Protein AF-A0A7C7CKL0-F1 (afdb_monomer)

Secondary structure (DSSP, 8-state):
-HHHHHHHH---HHHHHHHHHHHHHHHHH-HHHHHHHHHHHHHHHHHHHHHHTT---GGGSSTTHHHHHHHHHH-TT--HHHHHHHHHHHHHTGGGT--HHHHHHHHHHHHHHHHH---

Radius of gyration: 14.07 Å; Cα contacts (8 Å, |Δi|>4): 111; chains: 1; bounding box: 32×28×36 Å

Mean predicted aligned error: 3.49 Å

Foldseek 3Di:
DLVLLVLLQDPPPVSLVVNLVVLLVCCVVPVPVSLVSLVVVLLLLVLLVCVLVVHDRVCCVDPNVVVSVVLSVVQVQAPSVQLNVLSVVLNVVSVVVDPSSVSSVVSSVSNNVRSNHDD

pLDDT: mean 92.39, std 6.94, range [46.97, 97.62]

Structure (mmCIF, N/CA/C/O backbone):
data_AF-A0A7C7CKL0-F1
#
_entry.id   AF-A0A7C7CKL0-F1
#
loop_
_atom_site.group_PDB
_atom_site.id
_atom_site.type_symbol
_atom_site.label_atom_id
_atom_site.label_alt_id
_atom_site.label_comp_id
_atom_site.label_asym_id
_atom_site.label_entity_id
_atom_site.label_seq_id
_atom_site.pdbx_PDB_ins_code
_atom_site.Cartn_x
_atom_site.Cartn_y
_atom_site.Cartn_z
_atom_site.occupancy
_atom_site.B_iso_or_equiv
_atom_site.auth_seq_id
_atom_site.auth_comp_id
_atom_site.auth_asym_id
_atom_site.auth_atom_id
_atom_site.pdbx_PDB_model_num
ATOM 1 N N . MET A 1 1 ? 2.194 10.132 1.134 1.00 82.75 1 MET A N 1
ATOM 2 C CA . MET A 1 1 ? 1.595 8.994 1.872 1.00 82.75 1 MET A CA 1
ATOM 3 C C . MET A 1 1 ? 0.082 8.929 1.676 1.00 82.75 1 MET A C 1
ATOM 5 O O . MET A 1 1 ? -0.350 7.979 1.048 1.00 82.75 1 MET A O 1
ATOM 9 N N . LYS A 1 2 ? -0.721 9.910 2.125 1.00 85.06 2 LYS A N 1
ATOM 10 C CA . LYS A 1 2 ? -2.194 9.883 1.962 1.00 85.06 2 LYS A CA 1
ATOM 11 C C . LYS A 1 2 ? -2.640 9.681 0.504 1.00 85.06 2 LYS A C 1
ATOM 13 O O . LYS A 1 2 ? -3.337 8.717 0.220 1.00 85.06 2 LYS A O 1
ATOM 18 N N . ASP A 1 3 ? -2.145 10.506 -0.413 1.00 88.19 3 ASP A N 1
ATOM 19 C CA . ASP A 1 3 ? -2.507 10.429 -1.840 1.00 88.19 3 ASP A CA 1
ATOM 20 C C . ASP A 1 3 ? -2.119 9.082 -2.470 1.00 88.19 3 ASP A C 1
ATOM 22 O O . ASP A 1 3 ? -2.802 8.545 -3.338 1.00 88.19 3 ASP A O 1
ATOM 26 N N . GLN A 1 4 ? -1.021 8.493 -1.990 1.00 90.88 4 GLN A N 1
ATOM 27 C CA . GLN A 1 4 ? -0.570 7.180 -2.431 1.00 90.88 4 GLN A CA 1
ATOM 28 C C . GLN A 1 4 ? -1.524 6.082 -1.950 1.00 90.88 4 GLN A C 1
ATOM 30 O O . GLN A 1 4 ? -1.899 5.216 -2.735 1.00 90.88 4 GLN A O 1
ATOM 35 N N . VAL A 1 5 ? -1.958 6.136 -0.688 1.00 92.00 5 VAL A N 1
ATOM 36 C CA . VAL A 1 5 ? -2.979 5.222 -0.162 1.00 92.00 5 VAL A CA 1
ATOM 37 C C . VAL A 1 5 ? -4.252 5.360 -0.985 1.00 92.00 5 VAL A C 1
ATOM 39 O O . VAL A 1 5 ? -4.753 4.355 -1.474 1.00 92.00 5 VAL A O 1
ATOM 42 N N . GLU A 1 6 ? -4.728 6.584 -1.223 1.00 90.81 6 GLU A N 1
ATOM 43 C CA . GLU A 1 6 ? -5.905 6.841 -2.061 1.00 90.81 6 GLU A CA 1
ATOM 44 C C . GLU A 1 6 ? -5.762 6.222 -3.458 1.00 90.81 6 GLU A C 1
ATOM 46 O O . GLU A 1 6 ? -6.679 5.545 -3.915 1.00 90.81 6 GLU A O 1
ATOM 51 N N . SER A 1 7 ? -4.597 6.354 -4.100 1.00 90.75 7 SER A N 1
ATOM 52 C CA . SER A 1 7 ? -4.348 5.769 -5.426 1.00 90.75 7 SER A CA 1
ATOM 53 C C . SER A 1 7 ? -4.390 4.235 -5.460 1.00 90.75 7 SER A C 1
ATOM 55 O O . SER A 1 7 ? -4.749 3.655 -6.482 1.00 90.75 7 SER A O 1
ATOM 57 N N . VAL A 1 8 ? -4.047 3.579 -4.346 1.00 91.19 8 VAL A N 1
ATOM 58 C CA . VAL A 1 8 ? -4.026 2.114 -4.215 1.00 91.19 8 VAL A CA 1
ATOM 59 C C . VAL A 1 8 ? -5.407 1.575 -3.834 1.00 91.19 8 VAL A C 1
ATOM 61 O O . VAL A 1 8 ? -5.823 0.515 -4.308 1.00 91.19 8 VAL A O 1
ATOM 64 N N . VAL A 1 9 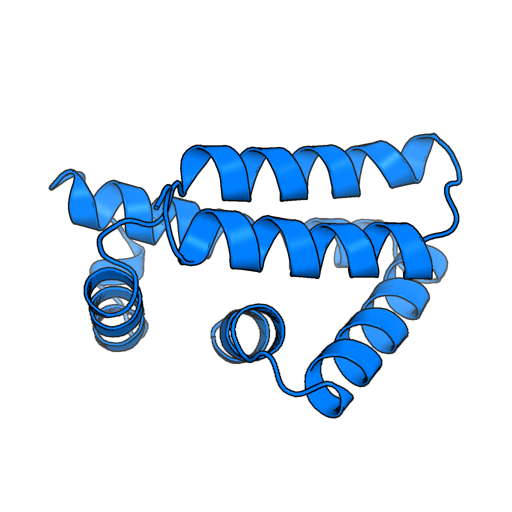? -6.135 2.299 -2.978 1.00 88.81 9 VAL A N 1
ATOM 65 C CA . VAL A 1 9 ? -7.437 1.851 -2.465 1.00 88.81 9 VAL A CA 1
ATOM 66 C C . VAL A 1 9 ? -8.607 2.237 -3.372 1.00 88.81 9 VAL A C 1
ATOM 68 O O . VAL A 1 9 ? -9.643 1.577 -3.337 1.00 88.81 9 VAL A O 1
ATOM 71 N N . ASN A 1 10 ? -8.457 3.271 -4.201 1.00 85.25 10 ASN A N 1
ATOM 72 C CA . ASN A 1 10 ? -9.452 3.646 -5.198 1.00 85.25 10 ASN A CA 1
ATOM 73 C C . ASN A 1 10 ? -9.405 2.664 -6.374 1.00 85.25 10 ASN A C 1
ATOM 75 O O . ASN A 1 10 ? -8.355 2.486 -6.973 1.00 85.25 10 ASN A O 1
ATOM 79 N N . THR A 1 11 ? -10.535 2.045 -6.716 1.00 80.62 11 THR A N 1
ATOM 80 C CA . THR A 1 11 ? -10.639 1.053 -7.805 1.00 80.62 11 THR A CA 1
ATOM 81 C C . THR A 1 11 ? -10.838 1.671 -9.192 1.00 80.62 11 THR A C 1
ATOM 83 O O . THR A 1 11 ? -11.038 0.948 -10.169 1.00 80.62 11 THR A O 1
ATOM 86 N N . ASP A 1 12 ? -10.773 2.999 -9.308 1.00 87.44 12 ASP A N 1
ATOM 87 C CA . ASP A 1 12 ? -10.794 3.692 -10.593 1.00 87.44 12 ASP A CA 1
ATOM 88 C C . ASP A 1 12 ? -9.614 3.265 -11.489 1.00 87.44 12 ASP A C 1
ATOM 90 O O . ASP A 1 12 ? -8.437 3.440 -11.159 1.00 87.44 12 ASP A O 1
ATOM 94 N N . GLY A 1 13 ? -9.933 2.736 -12.674 1.00 83.06 13 GLY A N 1
ATOM 95 C CA . GLY A 1 13 ? -8.937 2.196 -13.602 1.00 83.06 13 GLY A CA 1
ATOM 96 C C . GLY A 1 13 ? -7.931 3.236 -14.107 1.00 83.06 13 GLY A C 1
ATOM 97 O O . GLY A 1 13 ? -6.783 2.890 -14.400 1.00 83.06 13 GLY A O 1
ATOM 98 N N . ASN A 1 14 ? -8.311 4.518 -14.178 1.00 89.06 14 ASN A N 1
ATOM 99 C CA . ASN A 1 14 ? -7.374 5.579 -14.551 1.00 89.06 14 ASN A CA 1
ATOM 100 C C . ASN A 1 14 ? -6.349 5.840 -13.445 1.00 89.06 14 ASN A C 1
ATOM 102 O O . ASN A 1 14 ? -5.156 5.942 -13.741 1.00 89.06 14 ASN A O 1
ATOM 106 N N 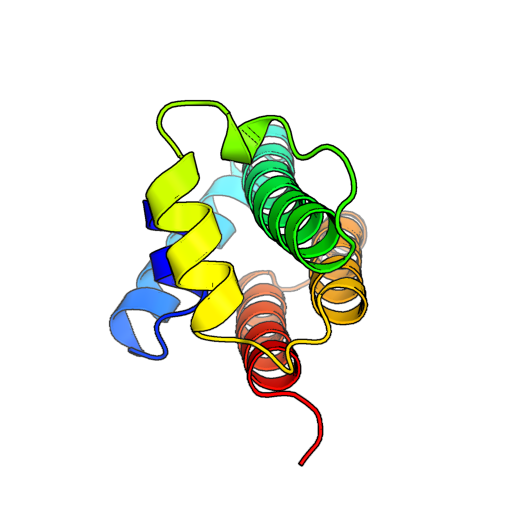. SER A 1 15 ? -6.798 5.882 -12.192 1.00 88.50 15 SER A N 1
ATOM 107 C CA . SER A 1 15 ? -5.950 6.019 -11.006 1.00 88.50 15 SER A CA 1
ATOM 108 C C . SER A 1 15 ? -4.916 4.893 -10.927 1.00 88.50 15 SER A C 1
ATOM 110 O O . SER A 1 15 ? -3.719 5.158 -10.799 1.00 88.50 15 SER A O 1
ATOM 112 N N . TRP A 1 16 ? -5.343 3.644 -11.132 1.00 94.94 16 TRP A N 1
ATOM 113 C CA . TRP A 1 16 ? -4.433 2.493 -11.158 1.00 94.94 16 TRP A CA 1
ATOM 114 C C . TRP A 1 16 ? -3.424 2.563 -12.289 1.00 94.94 16 TRP A C 1
ATOM 116 O O . TRP A 1 16 ? -2.232 2.355 -12.071 1.00 94.94 16 TRP A O 1
ATOM 126 N N . ARG A 1 17 ? -3.869 2.911 -13.498 1.00 94.56 17 ARG A N 1
ATOM 127 C CA . ARG A 1 17 ? -2.968 3.042 -14.644 1.00 94.56 17 ARG A CA 1
ATOM 128 C C . ARG A 1 17 ? -1.893 4.103 -14.399 1.00 94.56 17 ARG A C 1
ATOM 130 O O . ARG A 1 17 ? -0.732 3.875 -14.733 1.00 94.56 17 ARG A O 1
ATOM 137 N N . LEU A 1 18 ? -2.256 5.246 -13.812 1.00 93.94 18 LEU A N 1
ATOM 138 C CA . LEU A 1 18 ? -1.300 6.300 -13.461 1.00 93.94 18 LEU A CA 1
ATOM 139 C C . LEU A 1 18 ? -0.303 5.825 -12.401 1.00 93.94 18 LEU A C 1
ATOM 141 O O . LEU A 1 18 ? 0.902 6.013 -12.580 1.00 93.94 18 LEU A O 1
ATOM 145 N N . TYR A 1 19 ? -0.786 5.160 -11.349 1.00 95.50 19 TYR A N 1
ATOM 146 C CA . TYR A 1 19 ? 0.062 4.588 -10.306 1.00 95.50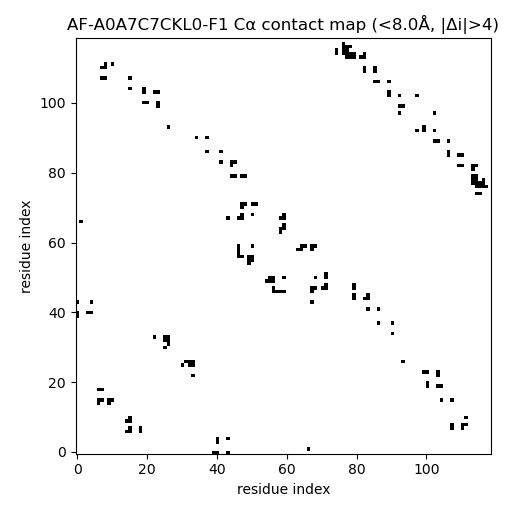 19 TYR A CA 1
ATOM 147 C C . TYR A 1 19 ? 1.054 3.567 -10.878 1.00 95.50 19 TYR A C 1
ATOM 149 O O . TYR A 1 19 ? 2.262 3.701 -10.678 1.00 95.50 19 TYR A O 1
ATOM 157 N N . ILE A 1 20 ? 0.566 2.595 -11.657 1.00 96.19 20 ILE A N 1
ATOM 158 C CA . ILE A 1 20 ? 1.380 1.540 -12.275 1.00 96.19 20 ILE A CA 1
ATOM 159 C C . ILE A 1 20 ? 2.447 2.147 -13.185 1.00 96.19 20 ILE A C 1
ATOM 161 O O . ILE A 1 20 ? 3.615 1.767 -13.093 1.00 96.19 20 ILE A O 1
ATOM 165 N N . ASN A 1 21 ? 2.078 3.104 -14.041 1.00 95.62 21 ASN A N 1
ATOM 166 C CA . ASN A 1 21 ? 3.020 3.755 -14.949 1.00 95.62 21 ASN A CA 1
ATOM 167 C C . ASN A 1 21 ? 4.097 4.537 -14.190 1.00 95.62 21 ASN A C 1
ATOM 169 O O . ASN A 1 21 ? 5.275 4.450 -14.538 1.00 95.62 21 ASN A O 1
ATOM 173 N N . ASN A 1 22 ? 3.710 5.276 -13.146 1.00 96.06 22 ASN A N 1
ATOM 174 C CA . ASN A 1 22 ? 4.654 6.032 -12.333 1.00 96.06 22 ASN A CA 1
ATOM 175 C C . ASN A 1 22 ? 5.625 5.102 -11.596 1.00 96.06 22 ASN A C 1
ATOM 177 O O . ASN A 1 22 ? 6.835 5.239 -11.744 1.00 96.06 22 ASN A O 1
ATOM 181 N N . MET A 1 23 ? 5.110 4.106 -10.877 1.00 96.50 23 MET A N 1
ATOM 182 C CA . MET A 1 23 ? 5.927 3.153 -10.122 1.00 96.50 23 MET A CA 1
ATOM 183 C C . MET A 1 23 ? 6.825 2.306 -11.040 1.00 96.50 23 MET A C 1
ATOM 185 O O . MET A 1 23 ? 7.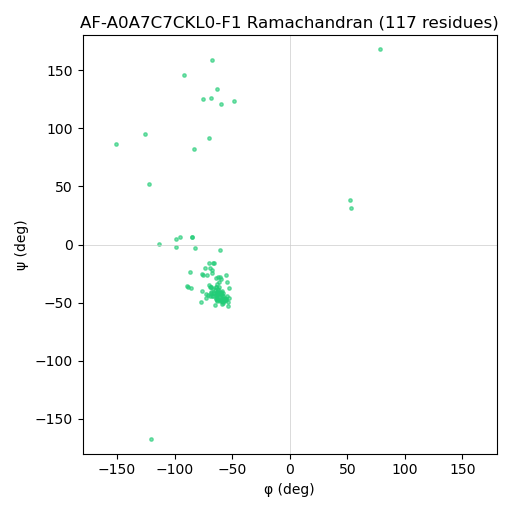986 2.069 -10.717 1.00 96.50 23 MET A O 1
ATOM 189 N N . SER A 1 24 ? 6.345 1.931 -12.232 1.00 95.50 24 SER A N 1
ATOM 190 C CA . SER A 1 24 ? 7.148 1.230 -13.252 1.00 95.50 24 SER A CA 1
ATOM 191 C C . SER A 1 24 ? 8.261 2.091 -13.852 1.00 95.50 24 SER A C 1
ATOM 193 O O . SER A 1 24 ? 9.241 1.557 -14.371 1.00 95.50 24 SER A O 1
ATOM 195 N N . ARG A 1 25 ? 8.113 3.420 -13.826 1.00 95.44 25 ARG A N 1
ATOM 196 C CA . ARG A 1 25 ? 9.187 4.348 -14.187 1.00 95.44 25 ARG A CA 1
ATOM 197 C C . ARG A 1 25 ? 10.193 4.457 -13.045 1.00 95.44 25 ARG A C 1
ATOM 199 O O . ARG A 1 25 ? 11.379 4.276 -13.300 1.00 95.44 25 ARG A O 1
ATOM 206 N N . ILE A 1 26 ? 9.713 4.683 -11.818 1.00 96.25 26 ILE A N 1
ATOM 207 C CA . ILE A 1 26 ? 10.559 4.857 -10.626 1.00 96.25 26 ILE A CA 1
ATOM 208 C C . ILE A 1 26 ? 11.447 3.632 -10.421 1.00 96.25 26 ILE A C 1
ATOM 210 O O . ILE A 1 26 ? 12.655 3.786 -10.354 1.00 96.25 26 ILE A O 1
ATOM 214 N N . VAL A 1 27 ? 10.902 2.412 -10.463 1.00 94.75 27 VAL A N 1
ATOM 215 C CA . VAL A 1 27 ? 11.691 1.177 -10.265 1.00 94.75 27 VAL A CA 1
ATOM 216 C C . VAL A 1 27 ? 12.883 1.039 -11.223 1.00 94.75 27 VAL A C 1
ATOM 218 O O . VAL A 1 27 ? 13.856 0.367 -10.899 1.00 94.75 27 VAL A O 1
ATOM 221 N N . ARG A 1 28 ? 12.824 1.665 -12.408 1.00 91.81 28 ARG A N 1
ATOM 222 C CA . ARG A 1 28 ? 13.909 1.646 -13.401 1.00 91.81 28 ARG A CA 1
ATOM 223 C C . ARG A 1 28 ? 14.907 2.781 -13.210 1.00 91.81 28 ARG A C 1
ATOM 225 O O . ARG A 1 28 ? 16.078 2.594 -13.515 1.00 91.81 28 ARG A O 1
ATOM 232 N N . SER A 1 29 ? 14.439 3.959 -12.801 1.00 95.19 29 SER A N 1
ATOM 233 C CA . SER A 1 29 ? 15.281 5.150 -12.655 1.00 95.19 29 SER A CA 1
ATOM 234 C C . SER A 1 29 ? 15.925 5.258 -11.277 1.00 95.19 29 SER A C 1
ATOM 236 O O . SER A 1 29 ? 17.051 5.727 -11.175 1.00 95.19 29 SER A O 1
ATOM 238 N N . ASP A 1 30 ? 15.197 4.850 -10.241 1.00 96.75 30 ASP A N 1
ATOM 239 C CA . ASP A 1 30 ? 15.567 4.956 -8.834 1.00 96.75 30 ASP A CA 1
ATOM 240 C C . ASP A 1 30 ? 14.914 3.805 -8.028 1.00 96.75 30 ASP A C 1
ATOM 242 O O . ASP A 1 30 ? 13.800 3.931 -7.503 1.00 96.75 30 ASP A O 1
ATOM 246 N N . PRO A 1 31 ? 15.572 2.632 -7.971 1.00 94.56 31 PRO A N 1
ATOM 247 C CA . PRO A 1 31 ? 15.083 1.478 -7.219 1.00 94.56 31 PRO A CA 1
ATOM 248 C C . PRO A 1 31 ? 14.902 1.746 -5.719 1.00 94.56 31 PRO A C 1
ATOM 250 O O . PRO A 1 31 ? 14.041 1.122 -5.092 1.00 94.56 31 PRO A O 1
ATOM 253 N N . ASP A 1 32 ? 15.693 2.650 -5.140 1.00 96.31 32 ASP A N 1
ATOM 254 C CA . ASP A 1 32 ? 15.622 2.969 -3.716 1.00 96.31 32 ASP A CA 1
ATOM 255 C C . ASP A 1 32 ? 14.411 3.856 -3.420 1.00 96.31 32 ASP A C 1
ATOM 257 O O . ASP A 1 32 ? 13.684 3.574 -2.465 1.00 96.31 32 ASP A O 1
ATOM 261 N N . ASP A 1 33 ? 14.103 4.838 -4.279 1.00 96.94 33 ASP A N 1
ATOM 262 C CA . ASP A 1 33 ? 12.839 5.580 -4.183 1.00 96.94 33 ASP A CA 1
ATOM 263 C C . ASP A 1 33 ? 11.640 4.645 -4.371 1.00 96.94 33 ASP A C 1
ATOM 265 O O . ASP A 1 33 ? 10.693 4.698 -3.593 1.00 96.94 33 ASP A O 1
ATOM 269 N N . PHE A 1 34 ? 11.683 3.698 -5.316 1.00 96.56 34 PHE A N 1
ATOM 270 C CA . PHE A 1 34 ? 10.597 2.720 -5.466 1.00 96.56 34 PHE A CA 1
ATOM 271 C C . PHE A 1 34 ? 10.337 1.939 -4.167 1.00 96.56 34 PHE A C 1
ATOM 273 O O . PHE A 1 34 ? 9.188 1.828 -3.726 1.00 96.56 34 PHE A O 1
ATOM 280 N N . LYS A 1 35 ? 11.401 1.424 -3.535 1.00 96.56 35 LYS A N 1
ATOM 281 C CA . LYS A 1 35 ? 11.310 0.724 -2.244 1.00 96.56 35 LYS A CA 1
ATOM 282 C C . LYS A 1 35 ? 10.790 1.649 -1.153 1.00 96.56 35 LYS A C 1
ATOM 284 O O . LYS A 1 35 ? 9.917 1.250 -0.386 1.00 96.56 35 LYS A O 1
ATOM 289 N N . PHE A 1 36 ? 11.272 2.888 -1.106 1.00 96.81 36 PHE A N 1
ATOM 290 C CA . PHE A 1 36 ? 10.824 3.885 -0.143 1.00 96.81 36 PHE A CA 1
ATOM 291 C C . PHE A 1 36 ? 9.330 4.203 -0.293 1.00 96.81 36 PHE A C 1
ATOM 293 O O . PHE A 1 36 ? 8.601 4.202 0.699 1.00 96.81 36 PHE A O 1
ATOM 300 N N . GLN A 1 37 ? 8.835 4.384 -1.520 1.00 96.94 37 GLN A N 1
ATOM 301 C CA . GLN A 1 37 ? 7.410 4.582 -1.788 1.00 96.94 37 GLN A CA 1
ATOM 302 C C . GLN A 1 37 ? 6.575 3.396 -1.285 1.00 96.94 37 GLN A C 1
ATOM 304 O O . GLN A 1 37 ? 5.525 3.605 -0.676 1.00 96.94 37 GLN A O 1
ATOM 309 N N . LEU A 1 38 ? 7.015 2.155 -1.506 1.00 97.00 38 LEU A N 1
ATOM 310 C CA . LEU A 1 38 ? 6.313 0.978 -0.984 1.00 97.00 38 LEU A CA 1
ATOM 311 C C . LEU A 1 38 ? 6.403 0.877 0.545 1.00 97.00 38 LEU A C 1
ATOM 313 O O . LEU A 1 38 ? 5.405 0.563 1.189 1.00 97.00 38 LEU A O 1
ATOM 317 N N . PHE A 1 39 ? 7.531 1.252 1.145 1.00 96.50 39 PHE A N 1
ATOM 318 C CA . PHE A 1 39 ? 7.690 1.310 2.597 1.00 96.50 39 PHE A CA 1
ATOM 319 C C . PHE A 1 39 ? 6.736 2.319 3.260 1.00 96.50 39 PHE A C 1
ATOM 321 O O . PHE A 1 39 ? 6.169 2.040 4.320 1.00 96.50 39 PHE A O 1
ATOM 328 N N . LEU A 1 40 ? 6.491 3.479 2.638 1.00 95.94 40 LEU A N 1
ATOM 329 C CA . LEU A 1 40 ? 5.491 4.440 3.125 1.00 95.94 40 LEU A CA 1
ATOM 330 C C . LEU A 1 40 ? 4.078 3.840 3.120 1.00 95.94 40 LEU A C 1
ATOM 332 O O . LEU A 1 40 ? 3.309 4.059 4.061 1.00 95.94 40 LEU A O 1
ATOM 336 N N . LEU A 1 41 ? 3.749 3.060 2.090 1.00 96.19 41 LEU A N 1
ATOM 337 C CA . LEU A 1 41 ? 2.477 2.353 1.987 1.00 96.19 41 LEU A CA 1
ATOM 338 C C . LEU A 1 41 ? 2.352 1.255 3.061 1.00 96.19 41 LEU A C 1
ATOM 340 O O . LEU A 1 41 ? 1.330 1.179 3.742 1.00 96.19 41 LEU A O 1
ATOM 344 N N . GLN A 1 42 ? 3.403 0.460 3.285 1.00 96.69 42 GLN A N 1
ATOM 345 C CA . GLN A 1 42 ? 3.449 -0.526 4.377 1.00 96.69 42 GLN A CA 1
ATOM 346 C C . GLN A 1 42 ? 3.287 0.132 5.744 1.00 96.69 42 GLN A C 1
ATOM 348 O O . GLN A 1 42 ? 2.510 -0.339 6.574 1.00 96.69 42 GLN A O 1
ATOM 353 N N . THR A 1 43 ? 3.972 1.258 5.959 1.00 96.44 43 THR A N 1
ATOM 354 C CA . THR A 1 43 ? 3.874 2.040 7.194 1.00 96.44 43 THR A CA 1
ATOM 355 C C . THR A 1 43 ? 2.423 2.432 7.449 1.00 96.44 43 THR A C 1
ATOM 357 O O . THR A 1 43 ? 1.921 2.227 8.550 1.00 96.44 43 THR A O 1
ATOM 360 N N . TRP A 1 44 ? 1.697 2.918 6.440 1.00 96.69 44 TRP A N 1
ATOM 361 C CA . TRP A 1 44 ? 0.279 3.241 6.595 1.00 96.69 44 TRP A CA 1
ATOM 362 C C . TRP A 1 44 ? -0.561 2.044 7.074 1.00 96.69 44 TRP A C 1
ATOM 364 O O . TRP A 1 44 ? -1.322 2.154 8.045 1.00 96.69 44 TRP A O 1
ATOM 374 N N . PHE A 1 45 ? -0.405 0.881 6.436 1.00 95.94 45 PHE A N 1
ATOM 375 C CA . PHE A 1 45 ? -1.157 -0.323 6.803 1.00 95.94 45 PHE A CA 1
ATOM 376 C C . PHE A 1 45 ? -0.771 -0.855 8.187 1.00 95.94 45 PHE A C 1
ATOM 378 O O . PHE A 1 45 ? -1.647 -1.228 8.968 1.00 95.94 45 PHE A O 1
ATOM 385 N N . GLN A 1 46 ? 0.511 -0.804 8.549 1.00 96.25 46 GLN A N 1
ATOM 386 C CA . GLN A 1 46 ? 0.991 -1.174 9.879 1.00 96.25 46 GLN A CA 1
ATOM 387 C C . GLN A 1 46 ? 0.400 -0.270 10.970 1.00 96.25 46 GLN A C 1
ATOM 389 O O . GLN A 1 46 ? 0.009 -0.745 12.036 1.00 96.25 46 GLN A O 1
ATOM 394 N N . GLN A 1 47 ? 0.322 1.035 10.716 1.00 95.94 47 GLN A N 1
ATOM 395 C CA . GLN A 1 47 ? -0.232 2.003 11.665 1.00 95.94 47 GLN A CA 1
ATOM 396 C C . GLN A 1 47 ? -1.743 1.817 11.819 1.00 95.94 47 GLN A C 1
ATOM 398 O O . GLN A 1 47 ? -2.258 1.869 12.933 1.00 95.94 47 GLN A O 1
ATOM 403 N N . SER A 1 48 ? -2.434 1.485 10.728 1.00 95.50 48 SER A N 1
ATOM 404 C CA . SER A 1 48 ? -3.848 1.094 10.756 1.00 95.50 48 SER A CA 1
ATOM 405 C C . SER A 1 48 ? -4.063 -0.180 11.581 1.00 95.50 48 SER A C 1
ATOM 407 O O . SER A 1 48 ? -4.987 -0.254 12.388 1.00 95.50 48 SER A O 1
ATOM 409 N N . PHE A 1 49 ? -3.183 -1.176 11.432 1.00 95.75 49 PHE A N 1
ATOM 410 C CA . PHE A 1 49 ? -3.229 -2.411 12.217 1.00 95.75 49 PHE A CA 1
ATOM 411 C C . PHE A 1 49 ? -3.020 -2.137 13.708 1.00 95.75 49 PHE A C 1
ATOM 413 O O . PHE A 1 49 ? -3.820 -2.582 14.528 1.00 95.75 49 PHE A O 1
ATOM 420 N N . ARG A 1 50 ? -1.991 -1.355 14.060 1.00 95.50 50 ARG A N 1
ATOM 421 C CA . ARG A 1 50 ? -1.726 -0.944 15.446 1.00 95.50 50 ARG A CA 1
ATOM 422 C C . ARG A 1 50 ? -2.935 -0.245 16.060 1.00 95.50 50 ARG A C 1
ATOM 424 O O . ARG A 1 50 ? -3.367 -0.638 17.141 1.00 95.50 50 ARG A O 1
ATOM 431 N N . LEU A 1 51 ? -3.533 0.695 15.324 1.00 94.56 51 LEU A N 1
ATOM 432 C CA . LEU A 1 51 ? -4.727 1.415 15.758 1.00 94.56 51 LEU A CA 1
ATOM 433 C C . LEU A 1 51 ? -5.902 0.465 16.056 1.00 94.56 51 LEU A C 1
ATOM 435 O O . LEU A 1 51 ? -6.561 0.632 17.078 1.00 94.56 51 LEU A O 1
ATOM 439 N N . ARG A 1 52 ? -6.141 -0.566 15.227 1.00 93.44 52 ARG A N 1
ATOM 440 C CA . ARG A 1 52 ? -7.191 -1.581 15.483 1.00 93.44 52 ARG A CA 1
ATOM 441 C C . ARG A 1 52 ? -6.939 -2.412 16.731 1.00 93.44 52 ARG A C 1
ATOM 443 O O . ARG A 1 52 ? -7.884 -2.787 17.415 1.00 93.44 52 ARG A O 1
ATOM 450 N N . GLN A 1 53 ? -5.678 -2.725 16.999 1.00 94.38 53 GLN A N 1
ATOM 451 C CA . GLN A 1 53 ? -5.276 -3.564 18.125 1.00 94.38 53 GLN A CA 1
ATOM 452 C C . GLN A 1 53 ? -5.126 -2.772 19.432 1.00 94.38 53 GLN A C 1
ATOM 454 O O . GLN A 1 53 ? -4.660 -3.326 20.423 1.00 94.38 53 GLN A O 1
ATOM 459 N N . ASN A 1 54 ? -5.495 -1.483 19.450 1.00 92.44 54 ASN A N 1
ATOM 460 C CA . ASN A 1 54 ? -5.235 -0.563 20.565 1.00 92.44 54 ASN A CA 1
ATOM 461 C C . ASN A 1 54 ? -3.749 -0.529 20.974 1.00 92.44 54 ASN A C 1
ATOM 463 O O . ASN A 1 54 ? -3.410 -0.335 22.140 1.00 92.44 54 ASN A O 1
ATOM 467 N N . ILE A 1 55 ? -2.858 -0.731 20.002 1.00 94.81 55 ILE A N 1
ATOM 468 C CA . ILE A 1 55 ? -1.414 -0.578 20.154 1.00 94.81 55 ILE A CA 1
ATOM 469 C C . ILE A 1 55 ? -1.061 0.857 19.776 1.00 94.81 55 ILE A C 1
ATOM 471 O O . ILE A 1 55 ? -1.656 1.428 18.860 1.00 94.81 55 ILE A O 1
ATOM 475 N N . ASP A 1 56 ? -0.059 1.420 20.452 1.00 92.81 56 ASP A N 1
ATOM 476 C CA . ASP A 1 56 ? 0.471 2.740 20.126 1.00 92.81 56 ASP A CA 1
ATOM 477 C C . ASP A 1 56 ? 0.750 2.882 18.618 1.00 92.81 56 ASP A C 1
ATOM 479 O O . ASP A 1 56 ? 1.482 2.087 18.017 1.00 92.81 56 ASP A O 1
ATOM 483 N N . ALA A 1 57 ? 0.133 3.887 18.003 1.00 92.38 57 ALA A N 1
ATOM 484 C CA . ALA A 1 57 ? 0.222 4.183 16.581 1.00 92.38 57 ALA A CA 1
ATOM 485 C C . ALA A 1 57 ? 0.657 5.646 16.427 1.00 92.38 57 ALA A C 1
ATOM 487 O O . ALA A 1 57 ? -0.194 6.535 16.458 1.00 92.38 57 ALA A O 1
ATOM 488 N N . PRO A 1 58 ? 1.961 5.930 16.266 1.00 91.06 58 PRO A N 1
ATOM 489 C CA . PRO A 1 58 ? 2.467 7.300 16.173 1.00 91.06 58 PRO A CA 1
ATOM 490 C C . PRO A 1 58 ? 1.802 8.153 15.082 1.00 91.06 58 PRO A C 1
ATOM 492 O O . PRO A 1 58 ? 1.604 9.353 15.270 1.00 91.06 58 PRO A O 1
ATOM 495 N N . LEU A 1 59 ? 1.384 7.551 13.958 1.00 88.38 59 LEU A N 1
ATOM 496 C CA . LEU A 1 59 ? 0.638 8.284 12.922 1.00 88.38 59 LEU A CA 1
ATOM 497 C C . LEU A 1 59 ? -0.793 8.661 13.346 1.00 88.38 59 LEU A C 1
ATOM 499 O O . LEU A 1 59 ? -1.402 9.534 12.736 1.00 88.38 59 LEU A O 1
ATOM 503 N N . ALA A 1 60 ? -1.326 8.048 14.404 1.00 84.12 60 ALA A N 1
ATOM 504 C CA . ALA A 1 60 ? -2.604 8.415 15.009 1.00 84.12 60 ALA A CA 1
ATOM 505 C C . ALA A 1 60 ? -2.500 9.607 15.981 1.00 84.12 60 ALA A C 1
ATOM 507 O O . ALA A 1 60 ? -3.516 10.041 16.515 1.00 84.12 60 ALA A O 1
ATOM 508 N N . GLN A 1 61 ? -1.296 10.133 16.222 1.00 81.31 61 GLN A N 1
ATOM 509 C CA . GLN A 1 61 ? -1.039 11.239 17.157 1.00 81.31 61 GLN A CA 1
ATOM 510 C C . GLN A 1 61 ? -0.570 12.519 16.452 1.00 81.31 61 GLN A C 1
ATOM 512 O O . GLN A 1 61 ? -0.295 13.524 17.101 1.00 81.31 61 GLN A O 1
ATOM 517 N N . ASN A 1 62 ? -0.464 12.493 15.123 1.00 79.69 62 ASN A N 1
ATOM 518 C CA . ASN A 1 62 ? 0.012 13.611 14.314 1.00 79.69 62 ASN A CA 1
ATOM 519 C C . ASN A 1 62 ? -1.056 14.062 13.300 1.00 79.69 62 ASN A C 1
ATOM 521 O O . ASN A 1 62 ? -2.215 13.653 13.372 1.00 79.69 62 ASN A O 1
ATOM 525 N N . GLY A 1 63 ? -0.670 14.895 12.328 1.00 83.81 63 GLY A N 1
ATOM 526 C CA . GLY A 1 63 ? -1.574 15.411 11.292 1.00 83.81 63 GLY A CA 1
ATOM 527 C C . GLY A 1 63 ? -2.241 14.355 10.393 1.00 83.81 63 GLY A C 1
ATOM 528 O O . GLY A 1 63 ? -3.071 14.715 9.565 1.00 83.81 63 GLY A O 1
ATOM 529 N N . LEU A 1 64 ? -1.908 13.066 10.532 1.00 89.69 64 LEU A N 1
ATOM 530 C CA . LEU A 1 64 ? -2.523 11.957 9.795 1.00 89.69 64 LEU A CA 1
ATOM 531 C C . LEU A 1 64 ? -3.603 11.213 10.595 1.00 89.69 64 LEU A C 1
ATOM 533 O O . LEU A 1 64 ? -4.240 10.315 10.043 1.00 89.69 64 LEU A O 1
ATOM 537 N N . ALA A 1 65 ? -3.845 11.588 11.854 1.00 90.94 65 ALA A N 1
ATOM 538 C CA . ALA A 1 65 ? -4.719 10.852 12.765 1.00 90.94 65 ALA A CA 1
ATOM 539 C C . ALA A 1 65 ? -6.138 10.638 12.224 1.00 90.94 65 ALA A C 1
ATOM 541 O O . ALA A 1 65 ? -6.656 9.519 12.243 1.00 90.94 65 ALA A O 1
ATOM 542 N N . GLU A 1 66 ? -6.758 11.698 11.706 1.00 92.06 66 GLU A N 1
ATOM 543 C CA . GLU A 1 66 ? -8.117 11.640 11.165 1.00 92.06 66 GLU A CA 1
ATOM 544 C C . GLU A 1 66 ? -8.198 10.721 9.942 1.00 92.06 66 GLU A C 1
ATOM 546 O O . GLU A 1 66 ? -9.058 9.842 9.878 1.00 92.06 66 GLU A O 1
ATOM 551 N N . ALA A 1 67 ? -7.260 10.865 9.003 1.00 92.62 67 ALA A N 1
ATOM 552 C CA . ALA A 1 67 ? -7.216 10.050 7.796 1.00 92.62 67 ALA A CA 1
ATOM 553 C C . ALA A 1 67 ? -6.958 8.567 8.119 1.00 92.62 67 ALA A C 1
ATOM 555 O O . ALA A 1 67 ? -7.581 7.685 7.527 1.00 92.62 67 ALA A O 1
ATOM 556 N N . LEU A 1 68 ? -6.085 8.286 9.091 1.00 93.75 68 LEU A N 1
ATOM 557 C CA . LEU A 1 68 ? -5.790 6.925 9.534 1.00 93.75 68 LEU A CA 1
ATOM 558 C C . LEU A 1 68 ? -7.004 6.281 10.213 1.00 93.75 68 LEU A C 1
ATOM 560 O O . LEU A 1 68 ? -7.323 5.118 9.948 1.00 93.75 68 LEU A O 1
ATOM 564 N N . LYS A 1 69 ? -7.714 7.044 11.054 1.00 93.38 69 LYS A N 1
ATOM 565 C CA . LYS A 1 69 ? -8.954 6.597 11.696 1.00 93.38 69 LYS A CA 1
ATOM 566 C C . LYS A 1 69 ? -10.033 6.314 10.654 1.00 93.38 69 LYS A C 1
ATOM 568 O O . LYS A 1 69 ? -10.602 5.227 10.683 1.00 93.38 69 LYS A O 1
ATOM 573 N N . LEU A 1 70 ? -10.246 7.230 9.708 1.00 93.62 70 LEU A N 1
ATOM 574 C CA . LEU A 1 70 ? -11.214 7.072 8.621 1.00 93.62 70 LEU A CA 1
ATOM 575 C C . LEU A 1 70 ? -10.927 5.824 7.781 1.00 93.62 70 LEU A C 1
ATOM 577 O O . LEU A 1 70 ? -11.831 5.026 7.528 1.00 93.62 70 LEU A O 1
ATOM 581 N N . PHE A 1 71 ? -9.672 5.623 7.375 1.00 94.50 71 PHE A N 1
ATOM 582 C CA . PHE A 1 71 ? -9.263 4.424 6.647 1.00 94.50 71 PHE A CA 1
ATOM 583 C C . PHE A 1 71 ? -9.555 3.159 7.465 1.00 94.50 71 PHE A C 1
ATOM 585 O O . PHE A 1 71 ? -10.179 2.216 6.977 1.00 94.50 71 PHE A O 1
ATOM 592 N N . THR A 1 72 ? -9.157 3.162 8.737 1.00 93.44 72 THR A N 1
ATOM 593 C CA . THR A 1 72 ? -9.314 2.017 9.635 1.00 93.44 72 THR A CA 1
ATOM 594 C C . THR A 1 72 ? -10.780 1.624 9.808 1.00 93.44 72 THR A C 1
ATOM 596 O O . THR A 1 72 ? -11.084 0.431 9.768 1.00 93.44 72 THR A O 1
ATOM 599 N N . THR A 1 73 ? -11.680 2.605 9.935 1.00 94.00 73 THR A N 1
ATOM 600 C CA . THR A 1 73 ? -13.131 2.385 10.038 1.00 94.00 73 THR A CA 1
ATOM 601 C C . THR A 1 73 ? -13.793 2.027 8.709 1.00 94.00 73 THR A C 1
ATOM 603 O O . THR A 1 73 ? -14.823 1.365 8.725 1.00 94.00 73 THR A O 1
ATOM 606 N N . SER A 1 74 ? -13.226 2.441 7.571 1.00 94.00 74 SER A N 1
ATOM 607 C CA . SER A 1 74 ? -13.778 2.143 6.236 1.00 94.00 74 SER A CA 1
ATOM 608 C C . SER A 1 74 ? -13.507 0.706 5.791 1.00 94.00 74 SER A C 1
ATOM 610 O O . SER A 1 74 ? -14.268 0.151 5.005 1.00 94.00 74 SER A O 1
ATOM 612 N N . TYR A 1 75 ? -12.447 0.086 6.315 1.00 94.25 75 TYR A N 1
ATOM 613 C CA . TYR A 1 75 ? -12.033 -1.271 5.950 1.00 94.25 75 TYR A CA 1
ATOM 614 C C . TYR A 1 75 ? -11.973 -2.219 7.157 1.00 94.25 75 TYR A C 1
ATOM 616 O O . TYR A 1 75 ? -10.945 -2.863 7.363 1.00 94.25 75 TYR A O 1
ATOM 624 N N . PRO A 1 76 ? -13.023 -2.336 7.988 1.00 93.06 76 PRO A N 1
ATOM 625 C CA . PRO A 1 76 ? -12.934 -2.983 9.301 1.00 93.06 76 PRO A CA 1
ATOM 626 C C . PRO A 1 76 ? -12.503 -4.458 9.241 1.00 93.06 76 PRO A C 1
ATOM 628 O O . PRO A 1 76 ? -11.864 -4.937 10.173 1.00 93.06 76 PRO A O 1
ATOM 631 N N . GLN A 1 77 ? -12.795 -5.149 8.135 1.00 94.12 77 GLN A N 1
ATOM 632 C CA . GLN A 1 77 ? -12.468 -6.563 7.910 1.00 94.12 77 GLN A CA 1
ATOM 633 C C . GLN A 1 77 ? -11.163 -6.785 7.132 1.00 94.12 77 GLN A C 1
ATOM 635 O O . GLN A 1 77 ? -10.856 -7.916 6.762 1.00 94.12 77 GLN A O 1
ATOM 640 N N . ALA A 1 78 ? -10.396 -5.723 6.854 1.00 96.00 78 ALA A N 1
ATOM 641 C CA . ALA A 1 78 ? -9.187 -5.862 6.055 1.00 96.00 78 ALA A CA 1
ATOM 642 C C . ALA A 1 78 ? -8.138 -6.748 6.733 1.00 96.00 78 ALA A C 1
ATOM 644 O O . ALA A 1 78 ? -7.790 -6.513 7.896 1.00 96.00 78 ALA A O 1
ATOM 645 N N . ASP A 1 79 ? -7.562 -7.668 5.964 1.00 96.81 79 ASP A N 1
ATOM 646 C CA . ASP A 1 79 ? -6.383 -8.436 6.356 1.00 96.81 79 ASP A CA 1
ATOM 647 C C . ASP A 1 79 ? -5.117 -7.611 6.081 1.00 96.81 79 ASP A C 1
ATOM 649 O O . ASP A 1 79 ? -4.464 -7.716 5.042 1.00 96.81 79 ASP A O 1
ATOM 653 N N . LEU A 1 80 ? -4.796 -6.718 7.021 1.00 95.88 80 LEU A N 1
ATOM 654 C CA . LEU A 1 80 ? -3.662 -5.796 6.897 1.00 95.88 80 LEU A CA 1
ATOM 655 C C . LEU A 1 80 ? -2.304 -6.514 6.926 1.00 95.88 80 LEU A C 1
ATOM 657 O O . LEU A 1 80 ? -1.319 -5.978 6.419 1.00 95.88 80 LEU A O 1
ATOM 661 N N . THR A 1 81 ? -2.245 -7.725 7.486 1.00 95.56 81 THR A N 1
ATOM 662 C CA . THR A 1 81 ? -1.042 -8.560 7.450 1.00 95.56 81 THR A CA 1
ATOM 663 C C . THR A 1 81 ? -0.831 -9.120 6.048 1.00 95.56 81 THR A C 1
ATOM 665 O O . THR A 1 81 ? 0.272 -8.999 5.519 1.00 95.56 81 THR A O 1
ATOM 668 N N . ALA A 1 82 ? -1.883 -9.645 5.412 1.00 97.38 82 ALA A N 1
ATOM 669 C CA . ALA A 1 82 ? -1.814 -10.114 4.032 1.00 97.38 82 ALA A CA 1
ATOM 670 C C . ALA A 1 82 ? -1.493 -8.977 3.049 1.00 97.38 82 ALA A C 1
ATOM 672 O O . ALA A 1 82 ? -0.619 -9.139 2.199 1.00 97.38 82 ALA A O 1
ATOM 673 N N . VAL A 1 83 ? -2.105 -7.796 3.219 1.00 97.12 83 VAL A N 1
ATOM 674 C CA . VAL A 1 83 ? -1.744 -6.584 2.456 1.00 97.12 83 VAL A CA 1
ATOM 675 C C . VAL A 1 83 ? -0.243 -6.297 2.554 1.00 97.12 83 VAL A C 1
ATOM 677 O O . VAL A 1 83 ? 0.406 -6.060 1.536 1.00 97.12 83 VAL A O 1
ATOM 680 N N . ASN A 1 84 ? 0.334 -6.357 3.759 1.00 97.06 84 ASN A N 1
ATOM 681 C CA . ASN A 1 84 ? 1.766 -6.137 3.936 1.00 97.06 84 ASN A CA 1
ATOM 682 C C . ASN A 1 84 ? 2.609 -7.202 3.211 1.00 97.06 84 ASN A C 1
ATOM 684 O O . ASN A 1 84 ? 3.593 -6.859 2.560 1.00 97.06 84 ASN A O 1
ATOM 688 N N . SER A 1 85 ? 2.208 -8.477 3.263 1.00 97.50 85 SER A N 1
ATOM 689 C CA . SER A 1 85 ? 2.892 -9.567 2.552 1.00 97.50 85 SER A CA 1
ATOM 690 C C . SER A 1 85 ? 2.901 -9.389 1.029 1.00 97.50 85 SER A C 1
ATOM 692 O O . SER A 1 85 ? 3.905 -9.697 0.387 1.00 97.50 85 SER A O 1
ATOM 694 N N . VAL A 1 86 ? 1.822 -8.861 0.442 1.00 97.62 86 VAL A N 1
ATOM 695 C CA . VAL A 1 86 ? 1.758 -8.545 -0.997 1.00 97.62 86 VAL A CA 1
ATOM 696 C C . VAL A 1 86 ? 2.790 -7.474 -1.371 1.00 97.62 86 VAL A C 1
ATOM 698 O O . VAL A 1 86 ? 3.463 -7.586 -2.402 1.00 97.62 86 VAL A O 1
ATOM 701 N N . ILE A 1 87 ? 2.958 -6.451 -0.526 1.00 97.31 87 ILE A N 1
ATOM 702 C CA . ILE A 1 87 ? 3.932 -5.380 -0.772 1.00 97.31 87 ILE A CA 1
ATOM 703 C C . ILE A 1 87 ? 5.366 -5.918 -0.678 1.00 97.31 87 ILE A C 1
ATOM 705 O O . ILE A 1 87 ? 6.160 -5.671 -1.584 1.00 97.31 87 ILE A O 1
ATOM 709 N N . GLU A 1 88 ? 5.678 -6.729 0.337 1.00 96.56 88 GLU A N 1
ATOM 710 C CA . GLU A 1 88 ? 6.989 -7.390 0.469 1.00 96.56 88 GLU A CA 1
ATOM 711 C C . GLU A 1 88 ? 7.322 -8.260 -0.753 1.00 96.56 88 GLU A C 1
ATOM 713 O O . GLU A 1 88 ? 8.416 -8.186 -1.314 1.00 96.56 88 GLU A O 1
ATOM 718 N N . SER A 1 89 ? 6.353 -9.046 -1.238 1.00 96.00 89 SER A N 1
ATOM 719 C CA . SER A 1 89 ? 6.523 -9.855 -2.452 1.00 96.00 89 SER A CA 1
ATOM 720 C C . SER A 1 89 ? 6.754 -8.993 -3.700 1.00 96.00 89 SER A C 1
ATOM 722 O O . SER A 1 89 ? 7.503 -9.378 -4.606 1.00 96.00 89 SER A O 1
ATOM 724 N N . THR A 1 90 ? 6.128 -7.817 -3.765 1.00 96.44 90 THR A N 1
ATOM 725 C CA . THR A 1 90 ? 6.321 -6.863 -4.865 1.00 96.44 90 THR A CA 1
ATOM 726 C C . THR A 1 90 ? 7.725 -6.265 -4.836 1.00 96.44 90 THR A C 1
ATOM 728 O O . THR A 1 90 ? 8.371 -6.194 -5.882 1.00 96.44 90 THR A O 1
ATOM 731 N N . ILE A 1 91 ? 8.236 -5.914 -3.653 1.00 95.00 91 ILE A N 1
ATOM 732 C CA . ILE A 1 91 ? 9.623 -5.463 -3.471 1.00 95.00 91 ILE A CA 1
ATOM 733 C C . ILE A 1 91 ? 10.597 -6.571 -3.898 1.00 95.00 91 ILE A C 1
ATOM 735 O O . ILE A 1 91 ? 11.473 -6.334 -4.727 1.00 95.00 91 ILE A O 1
ATOM 739 N N . GLY A 1 92 ? 10.401 -7.807 -3.429 1.00 93.06 92 GLY A N 1
ATOM 740 C CA . GLY A 1 92 ? 11.264 -8.945 -3.781 1.00 93.06 92 GLY A CA 1
ATOM 741 C C . GLY A 1 92 ? 11.220 -9.357 -5.260 1.00 93.06 92 GLY A C 1
ATOM 742 O O . GLY A 1 92 ? 12.099 -10.073 -5.740 1.00 93.06 92 GLY A O 1
ATOM 743 N N . SER A 1 93 ? 10.218 -8.90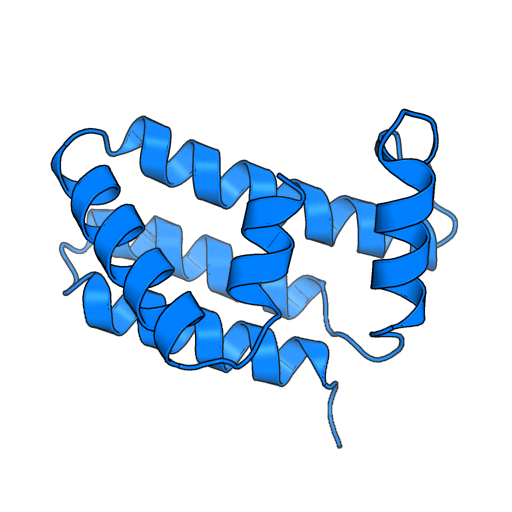0 -6.016 1.00 91.69 93 SER A N 1
ATOM 744 C CA . SER A 1 93 ? 10.131 -9.132 -7.463 1.00 91.69 93 SER A CA 1
ATOM 745 C C . SER A 1 93 ? 11.131 -8.293 -8.265 1.00 91.69 93 SER A C 1
ATOM 747 O O . SER A 1 93 ? 11.458 -8.663 -9.396 1.00 91.69 93 SER A O 1
ATOM 749 N N . MET A 1 94 ? 11.644 -7.200 -7.686 1.00 88.00 94 MET A N 1
ATOM 750 C CA . MET A 1 94 ? 12.680 -6.366 -8.304 1.00 88.00 94 MET A CA 1
ATOM 751 C C . MET A 1 94 ? 13.949 -7.174 -8.572 1.00 88.00 94 MET A C 1
ATOM 753 O O . MET A 1 94 ? 14.461 -7.169 -9.689 1.00 88.00 94 MET A O 1
ATOM 757 N N . ASP A 1 95 ? 14.394 -7.948 -7.580 1.00 83.44 95 ASP A N 1
ATOM 758 C CA . ASP A 1 95 ? 15.625 -8.744 -7.653 1.00 83.44 95 ASP A CA 1
ATOM 759 C C . ASP A 1 95 ? 15.529 -9.884 -8.682 1.00 83.44 95 ASP A C 1
ATOM 761 O O . ASP A 1 95 ? 16.534 -10.454 -9.105 1.00 83.44 95 ASP A O 1
ATOM 765 N N . ARG A 1 96 ? 14.305 -10.214 -9.114 1.00 82.62 96 ARG A N 1
ATOM 766 C CA . ARG A 1 96 ? 14.012 -11.261 -10.101 1.00 82.62 96 ARG A CA 1
ATOM 767 C C . ARG A 1 96 ? 13.783 -10.717 -11.512 1.00 82.62 96 ARG A C 1
ATOM 769 O O . ARG A 1 96 ? 13.440 -11.496 -12.399 1.00 82.62 96 ARG A O 1
ATOM 776 N N . ASN A 1 97 ? 13.958 -9.409 -11.729 1.00 77.75 97 ASN A N 1
ATOM 777 C CA . ASN A 1 97 ? 13.732 -8.729 -13.011 1.00 77.75 97 ASN A CA 1
ATOM 778 C C . ASN A 1 97 ? 12.343 -9.009 -13.618 1.00 77.75 97 ASN A C 1
ATOM 780 O O . ASN A 1 97 ? 12.196 -9.176 -14.831 1.00 77.75 97 ASN A O 1
ATOM 784 N N . PHE A 1 98 ? 11.306 -9.087 -12.780 1.00 84.38 98 PHE A N 1
ATOM 785 C CA . PHE A 1 98 ? 9.943 -9.319 -13.255 1.00 84.38 98 PHE A CA 1
ATOM 786 C C . PHE A 1 98 ? 9.395 -8.136 -14.060 1.00 84.38 98 PHE A C 1
ATOM 788 O O . PHE A 1 98 ? 9.832 -6.990 -13.937 1.00 84.38 98 PHE A O 1
ATOM 795 N N . TYR A 1 99 ? 8.383 -8.413 -14.887 1.00 91.62 99 TYR A N 1
ATOM 796 C CA . TYR A 1 99 ? 7.677 -7.376 -15.631 1.00 91.62 99 TYR A CA 1
ATOM 797 C C . TYR A 1 99 ? 6.823 -6.517 -14.684 1.00 91.62 99 TYR A C 1
ATOM 799 O O . TYR A 1 99 ? 5.664 -6.821 -14.401 1.00 91.62 99 TYR A O 1
ATOM 807 N N . MET A 1 100 ? 7.419 -5.424 -14.202 1.00 94.12 100 MET A N 1
ATOM 808 C CA . MET A 1 100 ? 6.870 -4.579 -13.137 1.00 94.12 100 MET A CA 1
ATOM 809 C C . MET A 1 100 ? 5.437 -4.074 -13.348 1.00 94.12 100 MET A C 1
ATOM 811 O O . MET A 1 100 ? 4.696 -4.074 -12.368 1.00 94.12 100 MET A O 1
ATOM 815 N N . PRO A 1 101 ? 4.981 -3.703 -14.562 1.00 95.50 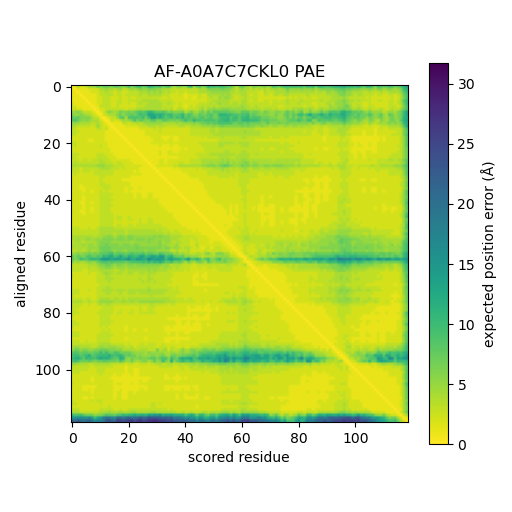101 PRO A N 1
ATOM 816 C CA . PRO A 1 101 ? 3.587 -3.308 -14.749 1.00 95.50 101 PRO A CA 1
ATOM 817 C C . PRO A 1 101 ? 2.585 -4.402 -14.357 1.00 95.50 101 PRO A C 1
ATOM 819 O O . PRO A 1 101 ? 1.569 -4.108 -13.726 1.00 95.50 101 PRO A O 1
ATOM 822 N N . LEU A 1 102 ? 2.881 -5.668 -14.673 1.00 96.31 102 LEU A N 1
ATOM 823 C CA . LEU A 1 102 ? 2.041 -6.799 -14.275 1.00 96.31 102 LEU A CA 1
ATOM 824 C C . LEU A 1 102 ? 2.166 -7.081 -12.776 1.00 96.31 102 LEU A C 1
ATOM 826 O O . LEU A 1 102 ? 1.148 -7.263 -12.115 1.00 96.31 102 LEU A O 1
ATOM 830 N N . THR A 1 103 ? 3.383 -7.047 -12.225 1.00 96.62 103 THR A N 1
ATOM 831 C CA . THR A 1 103 ? 3.607 -7.205 -10.778 1.00 96.62 103 THR A CA 1
ATOM 832 C C . THR A 1 103 ? 2.804 -6.178 -9.974 1.00 96.62 103 THR A C 1
ATOM 834 O O . THR A 1 103 ? 2.110 -6.539 -9.030 1.00 96.62 103 THR A O 1
ATOM 837 N N . LEU A 1 104 ? 2.837 -4.906 -10.381 1.00 97.12 104 LEU A N 1
ATOM 838 C CA . LEU A 1 104 ? 2.090 -3.823 -9.738 1.00 97.12 104 LEU A CA 1
ATOM 839 C C . LEU A 1 104 ? 0.578 -3.966 -9.934 1.00 97.12 104 LEU A C 1
ATOM 841 O O . LEU A 1 104 ? -0.179 -3.673 -9.016 1.00 97.12 104 LEU A O 1
ATOM 845 N N . THR A 1 105 ? 0.130 -4.441 -11.098 1.00 96.62 105 THR A N 1
ATOM 846 C CA . THR A 1 105 ? -1.293 -4.739 -11.323 1.00 96.62 105 THR A CA 1
ATOM 847 C C . THR A 1 105 ? -1.780 -5.801 -10.339 1.00 96.62 105 THR A C 1
ATOM 849 O O . THR A 1 105 ? -2.791 -5.595 -9.671 1.00 96.62 105 THR A O 1
ATOM 852 N N . ASN A 1 106 ? -1.030 -6.897 -10.196 1.00 96.56 106 ASN A N 1
ATOM 853 C CA . ASN A 1 106 ? -1.358 -7.964 -9.252 1.00 96.56 106 ASN A CA 1
ATOM 854 C C . ASN A 1 106 ? -1.331 -7.454 -7.806 1.00 96.56 106 ASN A C 1
ATOM 856 O O . ASN A 1 106 ? -2.270 -7.712 -7.063 1.00 96.56 106 ASN A O 1
ATOM 860 N N . MET A 1 107 ? -0.333 -6.639 -7.444 1.00 97.25 107 MET A N 1
ATOM 861 C CA . MET A 1 107 ? -0.267 -5.993 -6.130 1.00 97.25 107 MET A CA 1
ATOM 862 C C . MET A 1 107 ? -1.554 -5.221 -5.813 1.00 97.25 107 MET A C 1
ATOM 864 O O . MET A 1 107 ? -2.124 -5.396 -4.741 1.00 97.25 107 MET A O 1
ATOM 868 N N . LEU A 1 108 ? -2.037 -4.378 -6.734 1.00 96.94 108 LEU A N 1
ATOM 869 C CA . LEU A 1 108 ? -3.254 -3.589 -6.515 1.00 96.94 108 LEU A CA 1
ATOM 870 C C . LEU A 1 108 ? -4.501 -4.474 -6.382 1.00 96.94 108 LEU A C 1
ATOM 872 O O . LEU A 1 108 ? -5.327 -4.239 -5.499 1.00 96.94 108 LEU A O 1
ATOM 876 N N . VAL A 1 109 ? -4.623 -5.508 -7.219 1.00 95.88 109 VAL A N 1
ATOM 877 C CA . VAL A 1 109 ? -5.734 -6.473 -7.162 1.00 95.88 109 VAL A CA 1
ATOM 878 C C . VAL A 1 109 ? -5.748 -7.225 -5.829 1.00 95.88 109 VAL A C 1
ATOM 880 O O . VAL A 1 109 ? -6.797 -7.304 -5.185 1.00 95.88 109 VAL A O 1
ATOM 883 N N . ASP A 1 110 ? -4.596 -7.719 -5.381 1.00 97.06 110 ASP A N 1
ATOM 884 C CA . ASP A 1 110 ? -4.476 -8.472 -4.133 1.00 97.06 110 ASP A CA 1
ATOM 885 C C . ASP A 1 110 ? -4.715 -7.573 -2.914 1.00 97.06 110 ASP A C 1
ATOM 887 O O . ASP A 1 110 ? -5.445 -7.952 -1.997 1.00 97.06 110 ASP A O 1
ATOM 891 N N . ILE A 1 111 ? -4.192 -6.338 -2.918 1.00 96.31 111 ILE A N 1
ATOM 892 C CA . ILE A 1 111 ? -4.491 -5.357 -1.865 1.00 96.31 111 ILE A CA 1
ATOM 893 C C . ILE A 1 111 ? -6.003 -5.122 -1.779 1.00 96.31 111 ILE A C 1
ATOM 895 O O . ILE A 1 111 ? -6.561 -5.182 -0.686 1.00 96.31 111 ILE A O 1
ATOM 899 N N . GLN A 1 112 ? -6.698 -4.915 -2.901 1.00 95.12 112 GLN A N 1
ATOM 900 C CA . GLN A 1 112 ? -8.157 -4.750 -2.891 1.00 95.12 112 GLN A CA 1
ATOM 901 C C . GLN A 1 112 ? -8.893 -5.963 -2.338 1.00 95.12 112 GLN A C 1
ATOM 903 O O . GLN A 1 112 ? -9.862 -5.809 -1.592 1.00 95.12 112 GLN A O 1
ATOM 908 N N . HIS A 1 113 ? -8.455 -7.162 -2.716 1.00 95.19 113 HIS A N 1
ATOM 909 C CA . HIS A 1 113 ? -9.023 -8.398 -2.204 1.00 95.19 113 HIS A CA 1
ATOM 910 C C . HIS A 1 113 ? -8.911 -8.453 -0.676 1.00 95.19 113 HIS A C 1
ATOM 912 O O . HIS A 1 113 ? -9.918 -8.630 0.010 1.00 95.19 113 HIS A O 1
ATOM 918 N N . TYR A 1 114 ? -7.719 -8.200 -0.133 1.00 96.44 114 TYR A N 1
ATOM 919 C CA . TYR A 1 114 ? -7.495 -8.235 1.309 1.00 96.44 114 TYR A CA 1
ATOM 920 C C . TYR A 1 114 ? -8.127 -7.064 2.062 1.00 96.44 114 TYR A C 1
ATOM 922 O O . TYR A 1 114 ? -8.484 -7.232 3.225 1.00 96.44 114 TYR A O 1
ATOM 930 N N . LEU A 1 115 ? -8.333 -5.906 1.426 1.00 94.69 115 LEU A N 1
ATOM 931 C CA . LEU A 1 115 ? -9.050 -4.778 2.029 1.00 94.69 115 LEU A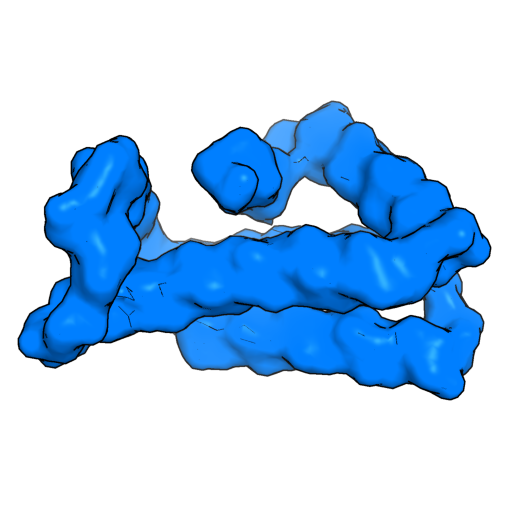 CA 1
ATOM 932 C C . LEU A 1 115 ? -10.549 -5.043 2.200 1.00 94.69 115 LEU A C 1
ATOM 934 O O . LEU A 1 115 ? -11.132 -4.604 3.192 1.00 94.69 115 LEU A O 1
ATOM 938 N N . LYS A 1 116 ? -11.171 -5.773 1.267 1.00 91.19 116 LYS A N 1
ATOM 939 C CA . LYS A 1 116 ? -12.586 -6.173 1.367 1.00 91.19 116 LYS A CA 1
ATOM 940 C C . LYS A 1 116 ? -12.833 -7.199 2.479 1.00 91.19 116 LYS A C 1
ATOM 942 O O . LYS A 1 116 ? -13.961 -7.300 2.956 1.00 91.19 116 LYS A O 1
ATOM 947 N N . GLY A 1 117 ? -11.786 -7.897 2.922 1.00 79.12 117 GLY A N 1
ATOM 948 C CA . GLY A 1 117 ? -11.879 -9.008 3.865 1.00 79.12 117 GLY A CA 1
ATOM 949 C C . GLY A 1 117 ? -12.334 -10.302 3.184 1.00 79.12 117 GLY A C 1
ATOM 950 O O . GLY A 1 117 ? -12.76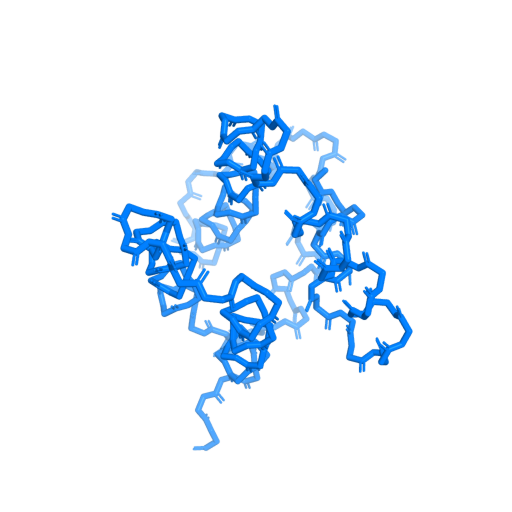0 -10.303 2.027 1.00 79.12 117 GLY A O 1
ATOM 951 N N . LYS A 1 118 ? -12.223 -11.430 3.893 1.00 59.59 118 LYS A N 1
ATOM 952 C CA . LYS A 1 118 ? -12.817 -12.692 3.427 1.00 59.59 118 LYS A CA 1
ATOM 953 C C . LYS A 1 118 ? -14.343 -12.553 3.482 1.00 59.59 118 LYS A C 1
ATOM 955 O O . LYS A 1 118 ? -14.865 -12.160 4.523 1.00 59.59 118 LYS A O 1
ATOM 960 N N . ALA A 1 119 ? -15.009 -12.828 2.360 1.00 46.97 119 ALA A N 1
ATOM 961 C CA . ALA A 1 119 ? -16.462 -12.984 2.306 1.00 46.97 119 ALA A CA 1
ATOM 962 C C . ALA A 1 119 ? -16.916 -14.185 3.148 1.00 46.97 119 ALA A C 1
ATOM 964 O O . ALA A 1 119 ? -16.141 -15.170 3.218 1.00 46.97 119 ALA A O 1
#

Nearest PDB structures (foldseek):
  4zwt-assembly2_H  TM=2.882E-01  e=4.498E+00  Tequatrovirus T4

Sequence (119 aa):
MKDQVESVVNTDGNSWRLYINNMSRIVRSDPDDFKFQLFLLQTWFQQSFRLRQNIDAPLAQNGLAEALKLFTTSYPQADLTAVNSVIESTIGSMDRNFYMPLTLTNMLVDIQHYLKGKA

Solvent-accessible surface area (backbone atoms onl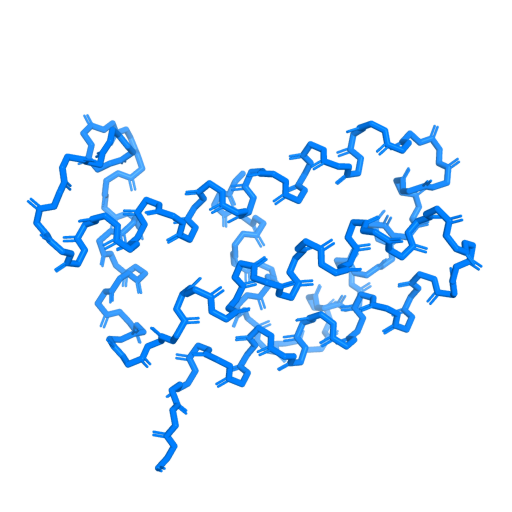y — not comparable to full-atom values): 6475 Å² total; per-residue (Å²): 98,70,70,56,49,50,41,58,72,44,84,52,67,68,48,39,51,52,50,34,54,51,52,49,46,34,49,73,78,36,54,64,58,38,50,50,57,50,48,48,52,44,49,52,42,53,37,35,47,25,51,74,70,75,38,90,28,73,57,62,77,48,99,45,22,67,62,46,50,52,52,41,68,73,35,74,58,35,40,48,67,60,37,44,52,45,51,54,52,52,59,60,35,59,86,67,72,54,67,50,56,59,52,45,50,50,42,43,54,51,38,50,50,27,40,70,22,86,129